Protein AF-B2ARY6-F1 (afdb_monomer_lite)

InterPro domains:
  IPR024079 Metallopeptidase, catalytic domain superfamily [G3DSA:3.40.390.10] (2-147)

Organism: Podospora anserina (strain S / ATCC MYA-4624 / DSM 980 / FGSC 10383) (NCBI:txid515849)

Structure (mmCIF, N/CA/C/O backbone):
data_AF-B2ARY6-F1
#
_entry.id   AF-B2ARY6-F1
#
loop_
_atom_site.group_PDB
_atom_site.id
_atom_site.type_symbol
_atom_site.label_atom_id
_atom_site.label_alt_id
_atom_site.label_comp_id
_atom_site.label_asym_id
_atom_site.label_entity_id
_atom_site.label_seq_id
_atom_site.pdbx_PDB_ins_code
_atom_site.Cartn_x
_atom_site.Cartn_y
_atom_site.Cartn_z
_atom_site.occupancy
_atom_site.B_iso_or_equiv
_atom_site.auth_seq_id
_atom_site.auth_comp_id
_atom_site.auth_asym_id
_atom_site.auth_atom_id
_atom_site.pdbx_PDB_model_num
ATOM 1 N N . MET A 1 1 ? 10.980 -18.580 5.865 1.00 45.50 1 MET A N 1
ATOM 2 C CA . MET A 1 1 ? 11.378 -17.883 4.627 1.00 45.50 1 MET A CA 1
ATOM 3 C C . MET A 1 1 ? 10.388 -18.307 3.552 1.00 45.50 1 MET A C 1
ATOM 5 O O . MET A 1 1 ? 10.313 -19.500 3.269 1.00 45.50 1 MET A O 1
ATOM 9 N N . LEU A 1 2 ? 9.539 -17.393 3.073 1.00 50.88 2 LEU A N 1
ATOM 10 C CA . LEU A 1 2 ? 8.645 -17.651 1.938 1.00 50.88 2 LEU A CA 1
ATOM 11 C C . LEU A 1 2 ? 9.505 -17.675 0.664 1.00 50.88 2 LEU A C 1
ATOM 13 O O . LEU A 1 2 ? 9.745 -16.639 0.062 1.00 50.88 2 LEU A O 1
ATOM 17 N N . GLY A 1 3 ? 10.030 -18.848 0.298 1.00 61.38 3 GLY A N 1
ATOM 18 C CA . GLY A 1 3 ? 10.836 -19.018 -0.918 1.00 61.38 3 GLY A CA 1
ATOM 19 C C . GLY A 1 3 ? 12.119 -18.174 -0.960 1.00 61.38 3 GLY A C 1
ATOM 20 O O . GLY A 1 3 ? 12.593 -17.690 0.065 1.00 61.38 3 GLY A O 1
ATOM 21 N N . ASN A 1 4 ? 12.686 -18.029 -2.160 1.00 74.25 4 ASN A N 1
ATOM 22 C CA . ASN A 1 4 ? 13.962 -17.356 -2.441 1.00 74.25 4 ASN A CA 1
ATOM 23 C C . ASN A 1 4 ? 13.920 -15.812 -2.315 1.00 74.25 4 ASN A C 1
ATOM 25 O O . ASN A 1 4 ? 14.737 -15.134 -2.931 1.00 74.25 4 ASN A O 1
ATOM 29 N N . TYR A 1 5 ? 12.978 -15.254 -1.550 1.00 80.75 5 TYR A N 1
ATOM 30 C CA . TYR A 1 5 ? 12.859 -13.811 -1.338 1.00 80.75 5 TYR A CA 1
ATOM 31 C C . TYR A 1 5 ? 13.746 -13.335 -0.198 1.00 80.75 5 TYR A C 1
ATOM 33 O O . TYR A 1 5 ? 13.603 -13.792 0.942 1.00 80.75 5 TYR A O 1
ATOM 41 N N . LEU A 1 6 ? 14.614 -12.369 -0.487 1.00 87.44 6 LEU A N 1
ATOM 42 C CA . LEU A 1 6 ? 15.386 -11.676 0.534 1.00 87.44 6 LEU A CA 1
ATOM 43 C C . LEU A 1 6 ? 14.665 -10.390 0.951 1.00 87.44 6 LEU A C 1
ATOM 45 O O . LEU A 1 6 ? 14.626 -9.432 0.192 1.00 87.44 6 LEU A O 1
ATOM 49 N N . VAL A 1 7 ? 14.131 -10.352 2.172 1.00 88.31 7 VAL A N 1
ATOM 50 C CA . VAL A 1 7 ? 13.584 -9.119 2.763 1.00 88.31 7 VAL A CA 1
ATOM 51 C C . VAL A 1 7 ? 14.646 -8.486 3.655 1.00 88.31 7 VAL A C 1
ATOM 53 O O . VAL A 1 7 ? 15.193 -9.147 4.540 1.00 88.31 7 VAL A O 1
ATOM 56 N N . GLN A 1 8 ? 14.938 -7.214 3.413 1.00 91.12 8 GLN A N 1
ATOM 57 C CA . GLN A 1 8 ? 15.927 -6.419 4.130 1.00 91.12 8 GLN A CA 1
ATOM 58 C C . GLN A 1 8 ? 15.255 -5.189 4.742 1.00 91.12 8 GLN A C 1
ATOM 60 O O . GLN A 1 8 ? 14.246 -4.706 4.243 1.00 91.12 8 GLN A O 1
ATOM 65 N N . THR A 1 9 ? 15.829 -4.658 5.816 1.00 88.94 9 THR A N 1
ATOM 66 C CA . THR A 1 9 ? 15.347 -3.435 6.488 1.00 88.94 9 THR A CA 1
ATOM 67 C C . THR A 1 9 ? 16.409 -2.337 6.488 1.00 88.94 9 THR A C 1
ATOM 69 O O . THR A 1 9 ? 16.379 -1.424 7.309 1.00 88.94 9 THR A O 1
ATOM 72 N N . THR A 1 10 ? 17.436 -2.477 5.649 1.00 87.44 10 THR A N 1
ATOM 73 C CA . THR A 1 10 ? 18.542 -1.526 5.530 1.00 87.44 10 THR A CA 1
ATOM 74 C C . THR A 1 10 ? 18.636 -1.081 4.084 1.00 87.44 10 THR A C 1
ATOM 76 O O . THR A 1 10 ? 18.904 -1.898 3.209 1.00 87.44 10 THR A O 1
ATOM 79 N N . ASP A 1 11 ? 18.430 0.213 3.856 1.00 87.19 11 ASP A N 1
ATOM 80 C CA . ASP A 1 11 ? 18.532 0.836 2.539 1.00 87.19 11 ASP A CA 1
ATOM 81 C C . ASP A 1 11 ? 19.995 1.148 2.207 1.00 87.19 11 ASP A C 1
ATOM 83 O O . ASP A 1 11 ? 20.514 2.218 2.527 1.00 87.19 11 ASP A O 1
ATOM 87 N N . LEU A 1 12 ? 20.690 0.168 1.629 1.00 85.25 12 LEU A N 1
ATOM 88 C CA . LEU A 1 12 ? 22.102 0.307 1.257 1.00 85.25 12 LEU A CA 1
ATOM 89 C C . LEU A 1 12 ? 22.300 1.178 0.010 1.00 85.25 12 LEU A C 1
ATOM 91 O O . LEU A 1 12 ? 23.356 1.798 -0.125 1.00 85.25 12 LEU A O 1
ATOM 95 N N . ASP A 1 13 ? 21.288 1.246 -0.855 1.00 86.56 13 ASP A N 1
ATOM 96 C CA . ASP A 1 13 ? 21.340 1.961 -2.132 1.00 86.56 13 ASP A CA 1
ATOM 97 C C . ASP A 1 13 ? 20.767 3.386 -2.045 1.00 86.56 13 ASP A C 1
ATOM 99 O O . ASP A 1 13 ? 20.836 4.145 -3.013 1.00 86.56 13 ASP A O 1
ATOM 103 N N . ASN A 1 14 ? 20.255 3.777 -0.870 1.00 87.62 14 ASN A N 1
ATOM 104 C CA . ASN A 1 14 ? 19.604 5.064 -0.622 1.00 87.62 14 ASN A CA 1
ATOM 105 C C . ASN A 1 14 ? 18.453 5.327 -1.619 1.00 87.62 14 ASN A C 1
ATOM 107 O O . ASN A 1 14 ? 18.284 6.450 -2.107 1.00 87.62 14 ASN A O 1
ATOM 111 N N . ALA A 1 15 ? 17.703 4.271 -1.957 1.00 90.94 15 ALA A N 1
ATOM 112 C CA . ALA A 1 15 ? 16.640 4.291 -2.960 1.00 90.94 15 ALA A CA 1
ATOM 113 C C . ALA A 1 15 ? 15.251 4.567 -2.362 1.00 90.94 15 ALA A C 1
ATOM 115 O O . ALA A 1 15 ? 14.316 4.838 -3.105 1.00 90.94 15 ALA A O 1
ATOM 116 N N . CYS A 1 16 ? 15.117 4.589 -1.031 1.00 91.69 16 CYS A N 1
ATOM 117 C CA . CYS A 1 16 ? 13.846 4.873 -0.358 1.00 91.69 16 CYS A CA 1
ATOM 118 C C . CYS A 1 16 ? 13.299 6.287 -0.600 1.00 91.69 16 CYS A C 1
ATOM 120 O O . CYS A 1 16 ? 12.115 6.539 -0.376 1.00 91.69 16 CYS A O 1
ATOM 122 N N . GLY A 1 17 ? 14.160 7.231 -0.991 1.00 88.94 17 GLY A N 1
ATOM 123 C CA . GLY A 1 17 ? 13.771 8.613 -1.259 1.00 88.94 17 GLY A CA 1
ATOM 124 C C . GLY A 1 17 ? 12.960 9.281 -0.135 1.00 88.94 17 GLY A C 1
ATOM 125 O O . GLY A 1 17 ? 12.988 8.898 1.042 1.00 88.94 17 GLY A O 1
ATOM 126 N N . ASP A 1 18 ? 12.200 10.306 -0.520 1.00 87.94 18 ASP A N 1
ATOM 127 C CA . ASP A 1 18 ? 11.445 11.140 0.420 1.00 87.94 18 ASP A CA 1
ATOM 128 C C . ASP A 1 18 ? 10.035 10.608 0.719 1.00 87.94 18 ASP A C 1
ATOM 130 O O . ASP A 1 18 ? 9.411 11.070 1.674 1.00 87.94 18 ASP A O 1
ATOM 134 N N . ARG A 1 19 ? 9.532 9.633 -0.052 1.00 90.69 19 ARG A N 1
ATOM 135 C CA . ARG A 1 19 ? 8.168 9.087 0.102 1.00 90.69 19 ARG A CA 1
ATOM 136 C C . ARG A 1 19 ? 8.072 7.560 0.038 1.00 90.69 19 ARG A C 1
ATOM 138 O O . ARG A 1 19 ? 6.988 7.037 0.277 1.00 90.69 19 ARG A O 1
ATOM 145 N N . GLY A 1 20 ? 9.177 6.853 -0.198 1.00 92.44 20 GLY A N 1
ATOM 146 C CA . GLY A 1 20 ? 9.198 5.394 -0.284 1.00 92.44 20 GLY A CA 1
ATOM 147 C C . GLY A 1 20 ? 8.908 4.699 1.048 1.00 92.44 20 GLY A C 1
ATOM 148 O O . GLY A 1 20 ? 9.422 5.091 2.107 1.00 92.44 20 GLY A O 1
ATOM 149 N N . LEU A 1 21 ? 8.079 3.661 0.988 1.00 94.31 21 LEU A N 1
ATOM 150 C CA . LEU A 1 21 ? 7.817 2.691 2.053 1.00 94.31 21 LEU A CA 1
ATOM 151 C C . LEU A 1 21 ? 8.602 1.400 1.814 1.00 94.31 21 LEU A C 1
ATOM 153 O O . LEU A 1 21 ? 9.053 0.767 2.770 1.00 94.31 21 LEU A O 1
ATOM 157 N N . ALA A 1 22 ? 8.828 1.036 0.562 1.00 94.88 22 ALA A N 1
ATOM 158 C CA . ALA A 1 22 ? 9.717 -0.042 0.189 1.00 94.88 22 ALA A CA 1
ATOM 159 C C . ALA A 1 22 ? 10.345 0.257 -1.176 1.00 94.88 22 ALA A C 1
ATOM 161 O O . ALA A 1 22 ? 10.234 1.371 -1.683 1.00 94.88 22 ALA A O 1
ATOM 162 N N . TYR A 1 23 ? 11.137 -0.694 -1.650 1.00 93.25 23 TYR A N 1
ATOM 163 C CA . TYR A 1 23 ? 11.410 -0.914 -3.060 1.00 93.25 23 TYR A CA 1
ATOM 164 C C . TYR A 1 23 ? 11.855 -2.364 -3.234 1.00 93.25 23 TYR A C 1
ATOM 166 O O . TYR A 1 23 ? 12.367 -3.004 -2.301 1.00 93.25 23 TYR A O 1
ATOM 174 N N . SER A 1 24 ? 11.730 -2.880 -4.448 1.00 91.19 24 SER A N 1
ATOM 175 C CA . SER A 1 24 ? 12.175 -4.223 -4.799 1.00 91.19 24 SER A CA 1
ATOM 176 C C . SER A 1 24 ? 13.068 -4.233 -6.035 1.00 91.19 24 SER A C 1
ATOM 178 O O . SER A 1 24 ? 13.140 -3.286 -6.818 1.00 91.19 24 SER A O 1
ATOM 180 N N . GLY A 1 25 ? 13.823 -5.317 -6.182 1.00 88.81 25 GLY A N 1
ATOM 181 C CA . GLY A 1 25 ? 14.770 -5.485 -7.274 1.00 88.81 25 GLY A CA 1
ATOM 182 C C . GLY A 1 25 ? 15.003 -6.947 -7.612 1.00 88.81 25 GLY A C 1
ATOM 183 O O . GLY A 1 25 ? 14.577 -7.858 -6.896 1.00 88.81 25 GLY A O 1
ATOM 184 N N . ASP A 1 26 ? 15.668 -7.164 -8.748 1.00 87.06 26 ASP A N 1
ATOM 185 C CA . ASP A 1 26 ? 15.963 -8.494 -9.288 1.00 87.06 26 ASP A CA 1
ATOM 186 C C . ASP A 1 26 ? 14.711 -9.382 -9.447 1.00 87.06 26 ASP A C 1
ATOM 188 O O . ASP A 1 26 ? 14.778 -10.611 -9.350 1.00 87.06 26 ASP A O 1
ATOM 192 N N . TYR A 1 27 ? 13.561 -8.755 -9.720 1.00 83.94 27 TYR A N 1
ATOM 193 C CA . TYR A 1 27 ? 12.238 -9.384 -9.784 1.00 83.94 27 TYR A CA 1
ATOM 194 C C . TYR A 1 27 ? 12.100 -10.484 -10.847 1.00 83.94 27 TYR A C 1
ATOM 196 O O . TYR A 1 27 ? 11.230 -11.346 -10.749 1.00 83.94 27 TYR A O 1
ATOM 204 N N . ASN A 1 28 ? 12.976 -10.497 -11.848 1.00 83.81 28 ASN A N 1
ATOM 205 C CA . ASN A 1 28 ? 13.015 -11.503 -12.908 1.00 83.81 28 ASN A CA 1
ATOM 206 C C . ASN A 1 28 ? 14.067 -12.606 -12.668 1.00 83.81 28 ASN A C 1
ATOM 208 O O . ASN A 1 28 ? 14.332 -13.414 -13.563 1.00 83.81 28 ASN A O 1
ATOM 212 N N . THR A 1 29 ? 14.687 -12.641 -11.485 1.00 85.38 29 THR A N 1
ATOM 213 C CA . THR A 1 29 ? 15.728 -13.612 -11.116 1.00 85.38 29 THR A CA 1
ATOM 214 C C . THR A 1 29 ? 15.216 -14.659 -10.125 1.00 85.38 29 THR A C 1
ATOM 216 O O . THR A 1 29 ? 14.094 -14.590 -9.634 1.00 85.38 29 THR A O 1
ATOM 219 N N . ASP A 1 30 ? 16.052 -15.646 -9.797 1.00 84.38 30 ASP A N 1
ATOM 220 C CA . ASP A 1 30 ? 15.757 -16.634 -8.757 1.00 84.38 30 ASP A CA 1
ATOM 221 C C . ASP A 1 30 ? 16.011 -16.118 -7.332 1.00 84.38 30 ASP A C 1
ATOM 223 O O . ASP A 1 30 ? 15.780 -16.875 -6.385 1.00 84.38 30 ASP A O 1
ATOM 227 N N . ARG A 1 31 ? 16.505 -14.880 -7.176 1.00 85.94 31 ARG A N 1
ATOM 228 C CA . ARG A 1 31 ? 16.882 -14.249 -5.899 1.00 85.94 31 ARG A CA 1
ATOM 229 C C . ARG A 1 31 ? 16.428 -12.785 -5.820 1.00 85.94 31 ARG A C 1
ATOM 231 O O . ARG A 1 31 ? 17.259 -11.904 -5.599 1.00 85.94 31 ARG A O 1
ATOM 238 N N . PRO A 1 32 ? 15.130 -12.515 -5.987 1.00 89.94 32 PRO A N 1
ATOM 239 C CA . PRO A 1 32 ? 14.604 -11.170 -5.821 1.00 89.94 32 PRO A CA 1
ATOM 240 C C . PRO A 1 32 ? 14.768 -10.687 -4.377 1.00 89.94 32 PRO A C 1
ATOM 242 O O . PRO A 1 32 ? 14.816 -11.480 -3.422 1.00 89.94 32 PRO A O 1
ATOM 245 N N . PHE A 1 33 ? 14.804 -9.370 -4.213 1.00 91.06 33 PHE A N 1
ATOM 246 C CA . PHE A 1 33 ? 14.868 -8.748 -2.901 1.00 91.06 33 PHE A CA 1
ATOM 247 C C . PHE A 1 33 ? 13.816 -7.657 -2.731 1.00 91.06 33 PHE A C 1
ATOM 249 O O . PHE A 1 33 ? 13.338 -7.068 -3.696 1.00 91.06 33 PHE A O 1
ATOM 256 N N . ILE A 1 34 ? 13.491 -7.400 -1.469 1.00 92.94 34 ILE A N 1
ATOM 257 C CA . ILE A 1 34 ? 12.658 -6.295 -1.010 1.00 92.94 34 ILE A CA 1
ATOM 258 C C . ILE A 1 34 ? 13.451 -5.558 0.062 1.00 92.94 34 ILE A C 1
ATOM 260 O O . ILE A 1 34 ? 13.971 -6.190 0.988 1.00 92.94 34 ILE A O 1
ATOM 264 N N . VAL A 1 35 ? 13.517 -4.238 -0.032 1.00 94.75 35 VAL A N 1
ATOM 265 C CA . VAL A 1 35 ? 14.029 -3.373 1.026 1.00 94.75 35 VAL A CA 1
ATOM 266 C C . VAL A 1 35 ? 12.858 -2.610 1.625 1.00 94.75 35 VAL A C 1
ATOM 268 O O . VAL A 1 35 ? 12.174 -1.865 0.938 1.00 94.75 35 VAL A O 1
ATOM 271 N N . ILE A 1 36 ? 12.634 -2.788 2.924 1.00 93.94 36 ILE A N 1
ATOM 272 C CA . ILE A 1 36 ? 11.640 -2.031 3.683 1.00 93.94 36 ILE A CA 1
ATOM 273 C C . ILE A 1 36 ? 12.282 -0.737 4.167 1.00 93.94 36 ILE A C 1
ATOM 275 O O . ILE A 1 36 ? 13.246 -0.760 4.942 1.00 93.94 36 ILE A O 1
ATOM 279 N N . CYS A 1 37 ? 11.736 0.388 3.720 1.00 94.81 37 CYS A N 1
ATOM 280 C CA . CYS A 1 37 ? 12.224 1.708 4.076 1.00 94.81 37 CYS A CA 1
ATOM 281 C C . CYS A 1 37 ? 11.893 2.047 5.533 1.00 94.81 37 CYS A C 1
ATOM 283 O O . CYS A 1 37 ? 10.857 1.619 6.047 1.00 94.81 37 CYS A O 1
ATOM 285 N N . PRO A 1 38 ? 12.707 2.879 6.213 1.00 91.69 38 PRO A N 1
ATOM 286 C CA . PRO A 1 38 ? 12.445 3.275 7.598 1.00 91.69 38 PRO A CA 1
ATOM 287 C C . PRO A 1 38 ? 11.029 3.827 7.822 1.00 91.69 38 PRO A C 1
ATOM 289 O O . PRO A 1 38 ? 10.411 3.551 8.845 1.00 91.69 38 PRO A O 1
ATOM 292 N N . ARG A 1 39 ? 10.491 4.554 6.836 1.00 91.62 39 ARG A N 1
ATOM 293 C CA . ARG A 1 39 ? 9.149 5.146 6.877 1.00 91.62 39 ARG A CA 1
ATOM 294 C C . ARG A 1 39 ? 8.023 4.111 6.938 1.00 91.62 39 ARG A C 1
ATOM 296 O O . ARG A 1 39 ? 7.002 4.384 7.559 1.00 91.62 39 ARG A O 1
ATOM 303 N N . ALA A 1 40 ? 8.199 2.914 6.374 1.00 91.56 40 ALA A N 1
ATOM 304 C CA . ALA A 1 40 ? 7.192 1.857 6.483 1.00 91.56 40 ALA A CA 1
ATOM 305 C C . ALA A 1 40 ? 6.952 1.407 7.927 1.00 91.56 40 ALA A C 1
ATOM 307 O O . ALA A 1 40 ? 5.881 0.895 8.231 1.00 91.56 40 ALA A O 1
ATOM 308 N N . PHE A 1 41 ? 7.898 1.643 8.840 1.00 89.00 41 PHE A N 1
ATOM 309 C CA . PHE A 1 41 ? 7.714 1.335 10.259 1.00 89.00 41 PHE A CA 1
ATOM 310 C C . PHE A 1 41 ? 6.871 2.372 11.014 1.00 89.00 41 PHE A C 1
ATOM 312 O O . PHE A 1 41 ? 6.482 2.105 12.147 1.00 89.00 41 PHE A O 1
ATOM 319 N N . ASN A 1 42 ? 6.532 3.510 10.395 1.00 90.12 42 ASN A N 1
ATOM 320 C CA . ASN A 1 42 ? 5.496 4.408 10.916 1.00 90.12 42 ASN A CA 1
ATOM 321 C C . ASN A 1 42 ? 4.086 3.865 10.635 1.00 90.12 42 ASN A C 1
ATOM 323 O O . ASN A 1 42 ? 3.109 4.306 11.240 1.00 90.12 42 ASN A O 1
ATOM 327 N N . LYS A 1 43 ? 3.968 2.899 9.714 1.00 91.25 43 LYS A N 1
ATOM 328 C CA . LYS A 1 43 ? 2.697 2.278 9.362 1.00 91.25 43 LYS A CA 1
ATOM 329 C C . LYS A 1 43 ? 2.300 1.235 10.392 1.00 91.25 43 LYS A C 1
ATOM 331 O O . LYS A 1 43 ? 3.117 0.446 10.865 1.00 91.25 43 LYS A O 1
ATOM 336 N N . LYS A 1 44 ? 1.006 1.202 10.705 1.00 89.56 44 LYS A N 1
ATOM 337 C CA . LYS A 1 44 ? 0.464 0.286 11.708 1.00 89.56 44 LYS A CA 1
ATOM 338 C C . LYS A 1 44 ? 0.448 -1.154 11.193 1.00 89.56 44 LYS A C 1
ATOM 340 O O . LYS A 1 44 ? 0.295 -1.417 9.997 1.00 89.56 44 LYS A O 1
ATOM 345 N N . ALA A 1 45 ? 0.593 -2.100 12.111 1.00 84.38 45 ALA A N 1
ATOM 346 C CA . ALA A 1 45 ? 0.469 -3.520 11.837 1.00 84.38 45 ALA A CA 1
ATOM 347 C C . ALA A 1 45 ? -1.005 -3.945 11.766 1.00 84.38 45 ALA A C 1
ATOM 349 O O . ALA A 1 45 ? -1.892 -3.322 12.350 1.00 84.38 45 ALA A O 1
ATOM 350 N N . ILE A 1 46 ? -1.258 -5.057 11.075 1.00 77.19 46 ILE A N 1
ATOM 351 C CA . ILE A 1 46 ? -2.580 -5.694 11.020 1.00 77.19 46 ILE A CA 1
ATOM 352 C C . ILE A 1 46 ? -2.709 -6.872 11.984 1.00 77.19 46 ILE A C 1
ATOM 354 O O . ILE A 1 46 ? -3.730 -7.539 11.946 1.00 77.19 46 ILE A O 1
ATOM 358 N N . ASN A 1 47 ? -1.707 -7.211 12.804 1.00 68.69 47 ASN A N 1
ATOM 359 C CA . ASN A 1 47 ? -1.800 -8.288 13.800 1.00 68.69 47 ASN A CA 1
ATOM 360 C C . ASN A 1 47 ? -0.718 -8.181 14.881 1.00 68.69 47 ASN A C 1
ATOM 362 O O . ASN A 1 47 ? 0.235 -7.438 14.676 1.00 68.69 47 ASN A O 1
ATOM 366 N N . ASP A 1 48 ? -0.868 -8.961 15.958 1.00 64.38 48 ASP A N 1
ATOM 367 C CA . ASP A 1 48 ? -0.005 -9.001 17.143 1.00 64.38 48 ASP A CA 1
ATOM 368 C C . ASP A 1 48 ? 1.497 -8.959 16.806 1.00 64.38 48 ASP A C 1
ATOM 370 O O . ASP A 1 48 ? 2.040 -9.819 16.106 1.00 64.38 48 ASP A O 1
ATOM 374 N N . LEU A 1 49 ? 2.165 -7.940 17.335 1.00 66.94 49 LEU A N 1
ATOM 375 C CA . LEU A 1 49 ? 3.609 -7.793 17.405 1.00 66.94 49 LEU A CA 1
ATOM 376 C C . LEU A 1 49 ? 4.111 -8.515 18.660 1.00 66.94 49 LEU A C 1
ATOM 378 O O . LEU A 1 49 ? 3.437 -8.573 19.689 1.00 66.94 49 LEU A O 1
ATOM 382 N N . GLU A 1 50 ? 5.323 -9.060 18.601 1.00 71.19 50 GLU A N 1
ATOM 383 C CA . GLU A 1 50 ? 5.926 -9.722 19.757 1.00 71.19 50 GLU A CA 1
ATOM 384 C C . GLU A 1 50 ? 6.016 -8.754 20.952 1.00 71.19 50 GLU A C 1
ATOM 386 O O . GLU A 1 50 ? 6.655 -7.707 20.875 1.00 71.19 50 GLU A O 1
ATOM 391 N N . GLY A 1 51 ? 5.356 -9.104 22.062 1.00 74.31 51 GLY A N 1
ATOM 392 C CA . GLY A 1 51 ? 5.312 -8.280 23.275 1.00 74.31 51 GLY A CA 1
ATOM 393 C C . GLY A 1 51 ? 4.244 -7.180 23.290 1.00 74.31 51 GLY A C 1
ATOM 394 O O . GLY A 1 51 ? 4.250 -6.377 24.222 1.00 74.31 51 GLY A O 1
ATOM 395 N N . LYS A 1 52 ? 3.337 -7.146 22.304 1.00 77.06 52 LYS A N 1
ATOM 396 C CA . LYS A 1 52 ? 2.248 -6.169 22.201 1.00 77.06 52 LYS A CA 1
ATOM 397 C C . LYS A 1 52 ? 0.931 -6.863 21.849 1.00 77.06 52 LYS A C 1
ATOM 399 O O . LYS A 1 52 ? 0.838 -7.490 20.799 1.00 77.06 52 LYS A O 1
ATOM 404 N N . ASP A 1 53 ? -0.104 -6.711 22.664 1.00 78.00 53 ASP A N 1
ATOM 405 C CA . ASP A 1 53 ? -1.430 -7.285 22.385 1.00 78.00 53 ASP A CA 1
ATOM 406 C C . ASP A 1 53 ? -2.375 -6.209 21.825 1.00 78.00 53 ASP A C 1
ATOM 408 O O . ASP A 1 53 ? -2.280 -5.030 22.178 1.00 78.00 53 ASP A O 1
ATOM 412 N N . ARG A 1 54 ? -3.312 -6.596 20.954 1.00 74.62 54 ARG A N 1
ATOM 413 C CA . ARG A 1 54 ? -4.396 -5.712 20.488 1.00 74.62 54 ARG A CA 1
ATOM 414 C C . ARG A 1 54 ? -5.301 -5.203 21.618 1.00 74.62 54 ARG A C 1
ATOM 416 O O . ARG A 1 54 ? -5.998 -4.212 21.427 1.00 74.62 54 ARG A O 1
ATOM 423 N N . GLY A 1 55 ? -5.327 -5.884 22.759 1.00 76.75 55 GLY A N 1
ATOM 424 C CA . GLY A 1 55 ? -6.058 -5.498 23.964 1.00 76.75 55 GLY A CA 1
ATOM 425 C C . GLY A 1 55 ? -5.317 -4.527 24.889 1.00 76.75 55 GLY A C 1
ATOM 426 O O . GLY A 1 55 ? -5.902 -4.110 25.889 1.00 76.75 55 GLY A O 1
ATOM 427 N N . ASP A 1 56 ? -4.062 -4.173 24.594 1.00 84.81 56 ASP A N 1
ATOM 428 C CA . ASP A 1 56 ? -3.299 -3.206 25.390 1.00 84.81 56 ASP A CA 1
ATOM 429 C C . ASP A 1 56 ? -3.894 -1.785 25.294 1.00 84.81 56 ASP A C 1
ATOM 431 O O . ASP A 1 56 ? -4.504 -1.412 24.292 1.00 84.81 56 ASP A O 1
ATOM 435 N N . GLU A 1 57 ? -3.676 -0.951 26.317 1.00 84.75 57 GLU A N 1
ATOM 436 C CA . GLU A 1 57 ? -4.215 0.425 26.383 1.00 84.75 57 GLU A CA 1
ATOM 437 C C . GLU A 1 57 ? -3.755 1.308 25.204 1.00 84.75 57 GLU A C 1
ATOM 439 O O . GLU A 1 57 ? -4.516 2.120 24.682 1.00 84.75 57 GLU A O 1
ATOM 444 N N . ASP A 1 58 ? -2.524 1.098 24.751 1.00 85.56 58 ASP A N 1
ATOM 445 C CA . ASP A 1 58 ? -1.834 1.771 23.647 1.00 85.56 58 ASP A CA 1
ATOM 446 C C . ASP A 1 58 ? -1.827 0.935 22.353 1.00 85.56 58 ASP A C 1
ATOM 448 O O . ASP A 1 58 ? -1.108 1.253 21.410 1.00 85.56 58 ASP A O 1
ATOM 452 N N . ALA A 1 59 ? -2.632 -0.131 22.252 1.00 82.56 59 ALA A N 1
ATOM 453 C CA . ALA A 1 59 ? -2.719 -0.973 21.051 1.00 82.56 59 ALA A CA 1
ATOM 454 C C . ALA A 1 59 ? -2.959 -0.168 19.760 1.00 82.56 59 ALA A C 1
ATOM 456 O O . ALA A 1 59 ? -2.445 -0.512 18.695 1.00 82.56 59 ALA A O 1
ATOM 457 N N . ARG A 1 60 ? -3.697 0.941 19.857 1.00 81.81 60 ARG A N 1
ATOM 458 C CA . ARG A 1 60 ? -4.014 1.823 18.728 1.00 81.81 60 ARG A CA 1
ATOM 459 C C . ARG A 1 60 ? -2.802 2.550 18.160 1.00 81.81 60 ARG A C 1
ATOM 461 O O . ARG A 1 60 ? -2.868 2.961 17.007 1.00 81.81 60 ARG A O 1
ATOM 468 N N . ASP A 1 61 ? -1.705 2.669 18.898 1.00 84.75 61 ASP A N 1
ATOM 469 C CA . ASP A 1 61 ? -0.466 3.261 18.382 1.00 84.75 61 ASP A CA 1
ATOM 470 C C . ASP A 1 61 ? 0.263 2.299 17.432 1.00 84.75 61 ASP A C 1
ATOM 472 O O . ASP A 1 61 ? 1.022 2.728 16.568 1.00 84.75 61 ASP A O 1
ATOM 476 N N . PHE A 1 62 ? -0.018 0.998 17.546 1.00 83.88 62 PHE A N 1
ATOM 477 C CA . PHE A 1 62 ? 0.681 -0.060 16.817 1.00 83.88 62 PHE A CA 1
ATOM 478 C C . PHE A 1 62 ? -0.192 -0.757 15.777 1.00 83.88 62 PHE A C 1
ATOM 480 O O . PHE A 1 62 ? 0.332 -1.232 14.769 1.00 83.88 62 PHE A O 1
ATOM 487 N N . TYR A 1 63 ? -1.507 -0.824 15.998 1.00 87.88 63 TYR A N 1
ATOM 488 C CA . TYR A 1 63 ? -2.427 -1.594 15.165 1.00 87.88 63 TYR A CA 1
ATOM 489 C C . TYR A 1 63 ? -3.434 -0.721 14.434 1.00 87.88 63 TYR A C 1
ATOM 491 O O . TYR A 1 63 ? -4.068 0.163 15.012 1.00 87.88 63 TYR A O 1
ATOM 499 N N . ALA A 1 64 ? -3.612 -1.015 13.148 1.00 90.88 64 ALA A N 1
ATOM 500 C CA . ALA A 1 64 ? -4.724 -0.484 12.383 1.00 90.88 64 ALA A CA 1
ATOM 501 C C . ALA A 1 64 ? -6.033 -1.095 12.907 1.00 90.88 64 ALA A C 1
ATOM 503 O O . ALA A 1 64 ? -6.076 -2.263 13.302 1.00 90.88 64 ALA A O 1
ATOM 504 N N . GLY A 1 65 ? -7.107 -0.310 12.909 1.00 90.44 65 GLY A N 1
ATOM 505 C CA . GLY A 1 65 ? -8.400 -0.742 13.427 1.00 90.44 65 GLY A CA 1
ATOM 506 C C . GLY A 1 65 ? -9.539 0.146 12.950 1.00 90.44 65 GLY A C 1
ATOM 507 O O . GLY A 1 65 ? -9.321 1.294 12.557 1.00 90.44 65 GLY A O 1
ATOM 508 N N . CYS A 1 66 ? -10.752 -0.400 12.992 1.00 92.44 66 CYS A N 1
ATOM 509 C CA . CYS A 1 66 ? -11.980 0.276 12.590 1.00 92.44 66 CYS A CA 1
ATOM 510 C C . CYS A 1 66 ? -12.272 1.475 13.503 1.00 92.44 66 CYS A C 1
ATOM 512 O O . CYS A 1 66 ? -12.062 1.405 14.715 1.00 92.44 66 CYS A O 1
ATOM 514 N N . ALA A 1 67 ? -12.802 2.563 12.942 1.00 93.69 67 ALA A N 1
ATOM 515 C CA . ALA A 1 67 ? -13.133 3.767 13.708 1.00 93.69 67 ALA A CA 1
ATOM 516 C C . ALA A 1 67 ? -14.163 3.520 14.827 1.00 93.69 67 ALA A C 1
ATOM 518 O O . ALA A 1 67 ? -14.098 4.157 15.876 1.00 93.69 67 ALA A O 1
ATOM 519 N N . GLU A 1 68 ? -15.079 2.565 14.647 1.00 89.62 68 GLU A N 1
ATOM 520 C CA . GLU A 1 68 ? -16.066 2.174 15.668 1.00 89.62 68 GLU A CA 1
ATOM 521 C C . GLU A 1 68 ? -15.415 1.524 16.900 1.00 89.62 68 GLU A C 1
ATOM 523 O O . GLU A 1 68 ? -15.872 1.728 18.024 1.00 89.62 68 GLU A O 1
ATOM 528 N N . ASP A 1 69 ? -14.282 0.847 16.698 1.00 86.94 69 ASP A N 1
ATOM 529 C CA . ASP A 1 69 ? -13.428 0.297 17.755 1.00 86.94 69 ASP A CA 1
ATOM 530 C C . ASP A 1 69 ? -12.369 1.315 18.225 1.00 86.94 69 ASP A C 1
ATOM 532 O O . ASP A 1 69 ? -11.466 0.998 19.007 1.00 86.94 69 ASP A O 1
ATOM 536 N N . GLY A 1 70 ? -12.491 2.561 17.751 1.00 86.25 70 GLY A N 1
ATOM 537 C CA . GLY A 1 70 ? -11.647 3.719 18.026 1.00 86.25 70 GLY A CA 1
ATOM 538 C C . GLY A 1 70 ? -10.263 3.697 17.378 1.00 86.25 70 GLY A C 1
ATOM 539 O O . GLY A 1 70 ? -9.369 4.372 17.884 1.00 86.25 70 GLY A O 1
ATOM 540 N N . GLY A 1 71 ? -10.082 2.928 16.301 1.00 90.19 71 GLY A N 1
ATOM 541 C CA . GLY A 1 71 ? -8.955 3.094 15.381 1.00 90.19 71 GLY A CA 1
ATOM 542 C C . GLY A 1 71 ? -9.191 4.219 14.363 1.00 90.19 71 GLY A C 1
ATOM 543 O O . GLY A 1 71 ? -10.074 5.056 14.543 1.00 90.19 71 GLY A O 1
ATOM 544 N N . ASP A 1 72 ? -8.421 4.218 13.273 1.00 92.12 72 ASP A N 1
ATOM 545 C CA . ASP A 1 72 ? -8.419 5.308 12.280 1.00 92.12 72 ASP A CA 1
ATOM 546 C C . ASP A 1 72 ? -9.075 4.933 10.940 1.00 92.12 72 ASP A C 1
ATOM 548 O O . ASP A 1 72 ? -9.178 5.752 10.026 1.00 92.12 72 ASP A O 1
ATOM 552 N N . ILE A 1 73 ? -9.544 3.692 10.794 1.00 94.38 73 ILE A N 1
ATOM 553 C CA . ILE A 1 73 ? -10.185 3.234 9.559 1.00 94.38 73 ILE A CA 1
ATOM 554 C C . ILE A 1 73 ? -11.638 3.717 9.527 1.00 94.38 73 ILE A C 1
ATOM 556 O O . ILE A 1 73 ? -12.542 3.112 10.114 1.00 94.38 73 ILE A O 1
ATOM 560 N N . GLY A 1 74 ? -11.823 4.859 8.859 1.00 95.00 74 GLY A N 1
ATOM 561 C CA . GLY A 1 74 ? -13.099 5.544 8.645 1.00 95.00 74 GLY A CA 1
ATOM 562 C C . GLY A 1 74 ? -13.983 4.875 7.591 1.00 95.00 74 GLY A C 1
ATOM 563 O O . GLY A 1 74 ? -14.000 3.657 7.474 1.00 95.00 74 GLY A O 1
ATOM 564 N N . ASP A 1 75 ? -14.768 5.658 6.850 1.00 96.56 75 ASP A N 1
ATOM 565 C CA . ASP A 1 75 ? -15.769 5.138 5.893 1.00 96.56 75 ASP A CA 1
ATOM 566 C C . ASP A 1 75 ? -15.289 5.079 4.440 1.00 96.56 75 ASP A C 1
ATOM 568 O O . ASP A 1 75 ? -15.994 4.560 3.580 1.00 96.56 75 ASP A O 1
ATOM 572 N N . HIS A 1 76 ? -14.118 5.641 4.157 1.00 96.38 76 HIS A N 1
ATOM 573 C CA . HIS A 1 76 ? -13.526 5.692 2.824 1.00 96.38 76 HIS A CA 1
ATOM 574 C C . HIS A 1 76 ? -12.251 4.855 2.817 1.00 96.38 76 HIS A C 1
ATOM 576 O O . HIS A 1 76 ? -11.587 4.727 3.850 1.00 96.38 76 HIS A O 1
ATOM 582 N N . VAL A 1 77 ? -11.898 4.307 1.658 1.00 95.19 77 VAL A N 1
ATOM 583 C CA . VAL A 1 77 ? -10.535 3.811 1.440 1.00 95.19 77 VAL A CA 1
ATOM 584 C C . VAL A 1 77 ? -9.580 4.992 1.597 1.00 95.19 77 VAL A C 1
ATOM 586 O O . VAL A 1 77 ? -9.815 6.049 1.020 1.00 95.19 77 VAL A O 1
ATOM 589 N N . SER A 1 78 ? -8.540 4.846 2.417 1.00 95.06 78 SER A N 1
ATOM 590 C CA . SER A 1 78 ? -7.640 5.951 2.767 1.00 95.06 78 SER A CA 1
ATOM 591 C C . SER A 1 78 ? -6.233 5.471 3.098 1.00 95.06 78 SER A C 1
ATOM 593 O O . SER A 1 78 ? -5.980 4.269 3.193 1.00 95.06 78 SER A O 1
ATOM 595 N N . PHE A 1 79 ? -5.309 6.409 3.307 1.00 93.56 79 PHE A N 1
ATOM 596 C CA . PHE A 1 79 ? -3.916 6.127 3.643 1.00 93.56 79 PHE A CA 1
ATOM 597 C C . PHE A 1 79 ? -3.764 5.294 4.927 1.00 93.56 79 PHE A C 1
ATOM 599 O O . PHE A 1 79 ? -2.748 4.632 5.112 1.00 93.56 79 PHE A O 1
ATOM 606 N N . HIS A 1 80 ? -4.787 5.231 5.790 1.00 93.75 80 HIS A N 1
ATOM 607 C CA . HIS A 1 80 ? -4.809 4.322 6.941 1.00 93.75 80 HIS A CA 1
ATOM 608 C C . HIS A 1 80 ? -4.809 2.832 6.548 1.00 93.75 80 HIS A C 1
ATOM 610 O O . HIS A 1 80 ? -4.576 1.974 7.399 1.00 93.75 80 HIS A O 1
ATOM 616 N N . PHE A 1 81 ? -5.040 2.509 5.270 1.00 93.94 81 PHE A N 1
ATOM 617 C CA . PHE A 1 81 ? -4.926 1.154 4.731 1.00 93.94 81 PHE A CA 1
ATOM 618 C C . PHE A 1 81 ? -3.470 0.769 4.441 1.00 93.94 81 PHE A C 1
ATOM 620 O O . PHE A 1 81 ? -3.174 -0.430 4.402 1.00 93.94 81 PHE A O 1
ATOM 627 N N . ASN A 1 82 ? -2.568 1.753 4.303 1.00 92.50 82 ASN A N 1
ATOM 628 C CA . ASN A 1 82 ? -1.132 1.549 4.106 1.00 92.50 82 ASN A CA 1
ATOM 629 C C . ASN A 1 82 ? -0.523 0.962 5.374 1.00 92.50 82 ASN A C 1
ATOM 631 O O . ASN A 1 82 ? 0.008 1.668 6.224 1.00 92.50 82 ASN A O 1
ATOM 635 N N . THR A 1 83 ? -0.634 -0.349 5.517 1.00 92.31 83 THR A N 1
ATOM 636 C CA . THR A 1 83 ? -0.036 -1.124 6.602 1.00 92.31 83 THR A CA 1
ATOM 637 C C . THR A 1 83 ? 1.237 -1.789 6.105 1.00 92.31 83 THR A C 1
ATOM 639 O O . THR A 1 83 ? 1.372 -2.054 4.911 1.00 92.31 83 THR A O 1
ATOM 642 N N . LEU A 1 84 ? 2.149 -2.156 7.010 1.00 89.44 84 LEU A N 1
ATOM 643 C CA . LEU A 1 84 ? 3.370 -2.875 6.618 1.00 89.44 84 LEU A CA 1
ATOM 644 C C . LEU A 1 84 ? 3.062 -4.167 5.833 1.00 89.44 84 LEU A C 1
ATOM 646 O O . LEU A 1 84 ? 3.786 -4.535 4.911 1.00 89.44 84 LEU A O 1
ATOM 650 N N . GLY A 1 85 ? 1.963 -4.847 6.177 1.00 88.81 85 GLY A N 1
ATOM 651 C CA . GLY A 1 85 ? 1.502 -6.029 5.449 1.00 88.81 85 GLY A CA 1
ATOM 652 C C . GLY A 1 85 ? 1.039 -5.716 4.024 1.00 88.81 85 GLY A C 1
ATOM 653 O O . GLY A 1 85 ? 1.322 -6.494 3.116 1.00 88.81 85 GLY A O 1
ATOM 654 N N . MET A 1 86 ? 0.372 -4.576 3.819 1.00 92.31 86 MET A N 1
ATOM 655 C CA . MET A 1 86 ? -0.017 -4.106 2.489 1.00 92.31 86 MET A CA 1
ATOM 656 C C . MET A 1 86 ? 1.212 -3.727 1.654 1.00 92.31 86 MET A C 1
ATOM 658 O O . MET A 1 86 ? 1.307 -4.170 0.514 1.00 92.31 86 MET A O 1
ATOM 662 N N . THR A 1 87 ? 2.170 -2.991 2.227 1.00 92.81 87 THR A N 1
ATOM 663 C CA . THR A 1 87 ? 3.443 -2.667 1.562 1.00 92.81 87 THR A CA 1
ATOM 664 C C . THR A 1 87 ? 4.158 -3.937 1.107 1.00 92.81 87 THR A C 1
ATOM 666 O O . THR A 1 87 ? 4.524 -4.063 -0.049 1.00 92.81 87 THR A O 1
ATOM 669 N N . LEU A 1 88 ? 4.277 -4.947 1.973 1.00 91.12 88 LEU A N 1
ATOM 670 C CA . LEU A 1 88 ? 4.882 -6.222 1.578 1.00 91.12 88 LEU A CA 1
ATOM 671 C C . LEU A 1 88 ? 4.116 -6.922 0.449 1.00 91.12 88 LEU A C 1
ATOM 673 O O . LEU A 1 88 ? 4.735 -7.520 -0.426 1.00 91.12 88 LEU A O 1
ATOM 677 N 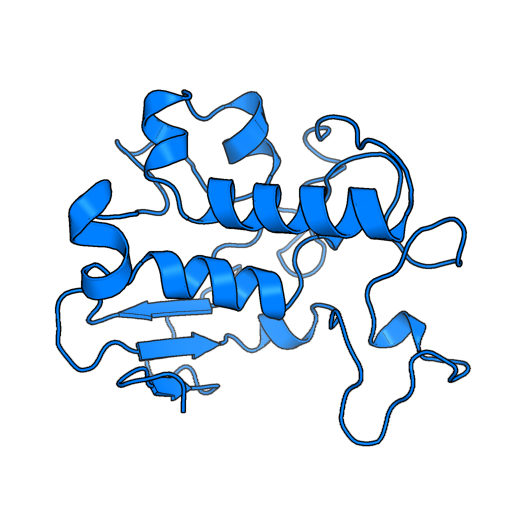N . LEU A 1 89 ? 2.780 -6.885 0.471 1.00 91.81 89 LEU A N 1
ATOM 678 C CA . LEU A 1 89 ? 1.967 -7.477 -0.590 1.00 91.81 89 LEU A CA 1
ATOM 679 C C . LEU A 1 89 ? 2.204 -6.785 -1.938 1.00 91.81 89 LEU A C 1
ATOM 681 O O . LEU A 1 89 ? 2.326 -7.490 -2.937 1.00 91.81 89 LEU A O 1
ATOM 685 N N . HIS A 1 90 ? 2.288 -5.452 -1.946 1.00 94.00 90 HIS A N 1
ATOM 686 C CA . HIS A 1 90 ? 2.673 -4.667 -3.119 1.00 94.00 90 HIS A CA 1
ATOM 687 C C . HIS A 1 90 ? 4.015 -5.169 -3.674 1.00 94.00 90 HIS A C 1
ATOM 689 O O . HIS A 1 90 ? 4.074 -5.652 -4.802 1.00 94.00 90 HIS A O 1
ATOM 695 N N . GLU A 1 91 ? 5.054 -5.215 -2.838 1.00 92.25 91 GLU A N 1
ATOM 696 C CA . GLU A 1 91 ? 6.392 -5.640 -3.270 1.00 92.25 91 GLU A CA 1
ATOM 697 C C . GLU A 1 91 ? 6.452 -7.077 -3.798 1.00 92.25 91 GLU A C 1
ATOM 699 O O . GLU A 1 91 ? 7.154 -7.384 -4.763 1.00 92.25 91 GLU A O 1
ATOM 704 N N . TYR A 1 92 ? 5.706 -7.998 -3.183 1.00 89.75 92 TYR A N 1
ATOM 705 C CA . TYR A 1 92 ? 5.659 -9.382 -3.652 1.00 89.75 92 TYR A CA 1
ATOM 706 C C . TYR A 1 92 ? 5.017 -9.522 -5.036 1.00 89.75 92 TYR A C 1
ATOM 708 O O . TYR A 1 92 ? 5.306 -10.498 -5.735 1.00 89.75 92 TYR A O 1
ATOM 716 N N . LEU A 1 93 ? 4.160 -8.583 -5.446 1.00 90.00 93 LEU A N 1
ATOM 717 C CA . LEU A 1 93 ? 3.517 -8.617 -6.758 1.00 90.00 93 LEU A CA 1
ATOM 718 C C . LEU A 1 93 ? 4.462 -8.249 -7.894 1.00 90.00 93 LEU A C 1
ATOM 720 O O . LEU A 1 93 ? 4.242 -8.731 -9.003 1.00 90.00 93 LEU A O 1
ATOM 724 N N . HIS A 1 94 ? 5.542 -7.513 -7.629 1.00 90.12 94 HIS A N 1
ATOM 725 C CA . HIS A 1 94 ? 6.586 -7.312 -8.631 1.00 90.12 94 HIS A CA 1
ATOM 726 C C . HIS A 1 94 ? 7.321 -8.603 -8.983 1.00 90.12 94 HIS A C 1
ATOM 728 O O . HIS A 1 94 ? 8.015 -8.629 -9.990 1.00 90.12 94 HIS A O 1
ATOM 734 N N . TYR A 1 95 ? 7.166 -9.701 -8.227 1.00 87.62 95 TYR A N 1
ATOM 735 C CA . TYR A 1 95 ? 7.847 -10.947 -8.563 1.00 87.62 95 TYR A CA 1
ATOM 736 C C . TYR A 1 95 ? 7.320 -11.611 -9.835 1.00 87.62 95 TYR A C 1
ATOM 738 O O . TYR A 1 95 ? 6.369 -12.404 -9.789 1.00 87.62 95 TYR A O 1
ATOM 746 N N . ASP A 1 96 ? 8.019 -11.432 -10.950 1.00 84.06 96 ASP A N 1
ATOM 747 C CA . ASP A 1 96 ? 7.636 -12.027 -12.231 1.00 84.06 96 ASP A CA 1
ATOM 748 C C . ASP A 1 96 ? 7.442 -13.552 -12.156 1.00 84.06 96 ASP A C 1
ATOM 750 O O . ASP A 1 96 ? 6.602 -14.105 -12.862 1.00 84.06 96 ASP A O 1
ATOM 754 N N . LEU A 1 97 ? 8.145 -14.276 -11.278 1.00 79.25 97 LEU A N 1
ATOM 755 C CA . LEU A 1 97 ? 7.948 -15.728 -11.158 1.00 79.25 97 LEU A CA 1
ATOM 756 C C . LEU A 1 97 ? 6.670 -16.130 -10.400 1.00 79.25 97 LEU A C 1
ATOM 758 O O . LEU A 1 97 ? 6.199 -17.252 -10.596 1.00 79.25 97 LEU A O 1
ATOM 762 N N . ILE A 1 98 ? 6.082 -15.255 -9.573 1.00 75.69 98 ILE A N 1
ATOM 763 C CA . ILE A 1 98 ? 4.745 -15.487 -8.993 1.00 75.69 98 ILE A CA 1
ATOM 764 C C . ILE A 1 98 ? 3.655 -15.132 -10.007 1.00 75.69 98 ILE A C 1
ATOM 766 O O . ILE A 1 98 ? 2.682 -15.874 -10.147 1.00 75.69 98 ILE A O 1
ATOM 770 N N . ILE A 1 99 ? 3.804 -14.013 -10.717 1.00 77.69 99 ILE A N 1
ATOM 771 C CA . ILE A 1 99 ? 2.710 -13.411 -11.497 1.00 77.69 99 ILE A CA 1
ATOM 772 C C . ILE A 1 99 ? 2.797 -13.647 -13.010 1.00 77.69 99 ILE A C 1
ATOM 774 O O . ILE A 1 99 ? 1.793 -13.522 -13.718 1.00 77.69 99 ILE A O 1
ATOM 778 N N . GLY A 1 100 ? 3.970 -14.010 -13.528 1.00 74.31 100 GLY A N 1
ATOM 779 C CA . GLY A 1 100 ? 4.295 -13.951 -14.953 1.00 74.31 100 GLY A CA 1
ATOM 780 C C . GLY A 1 100 ? 3.502 -14.920 -15.820 1.00 74.31 100 GLY A C 1
ATOM 781 O O . GLY A 1 100 ? 3.233 -14.628 -16.983 1.00 74.31 100 GLY A O 1
ATOM 782 N N . ALA A 1 101 ? 3.024 -16.027 -15.244 1.00 70.00 101 ALA A N 1
ATOM 783 C CA . ALA A 1 101 ? 2.121 -16.950 -15.933 1.00 70.00 101 ALA A CA 1
ATOM 784 C C . ALA A 1 101 ? 0.751 -16.324 -16.266 1.00 70.00 101 ALA A C 1
ATOM 786 O O . ALA A 1 101 ? 0.079 -16.790 -17.186 1.00 70.00 101 ALA A O 1
ATOM 787 N N . THR A 1 102 ? 0.343 -15.283 -15.535 1.00 74.50 102 THR A N 1
ATOM 788 C CA . THR A 1 102 ? -0.985 -14.664 -15.649 1.00 74.50 102 THR A CA 1
ATOM 789 C C . THR A 1 102 ? -0.916 -13.255 -16.237 1.00 74.50 102 THR A C 1
ATOM 791 O O . THR A 1 102 ? -1.740 -12.912 -17.084 1.00 74.50 102 THR A O 1
ATOM 794 N N . PHE A 1 103 ? 0.063 -12.447 -15.819 1.00 75.38 103 PHE A N 1
ATOM 795 C CA . PHE A 1 103 ? 0.117 -11.011 -16.130 1.00 75.38 103 PHE A CA 1
ATOM 796 C C . PHE A 1 103 ? 1.375 -10.576 -16.893 1.00 75.38 103 PHE A C 1
ATOM 798 O O . PHE A 1 103 ? 1.422 -9.455 -17.392 1.00 75.38 103 PHE A O 1
ATOM 805 N N . GLY A 1 104 ? 2.374 -11.452 -17.037 1.00 79.25 104 GLY A N 1
ATOM 806 C CA . GLY A 1 104 ? 3.690 -11.089 -17.566 1.00 79.25 104 GLY A CA 1
ATOM 807 C C . GLY A 1 104 ? 4.540 -10.384 -16.509 1.00 79.25 104 GLY A C 1
ATOM 808 O O . GLY A 1 104 ? 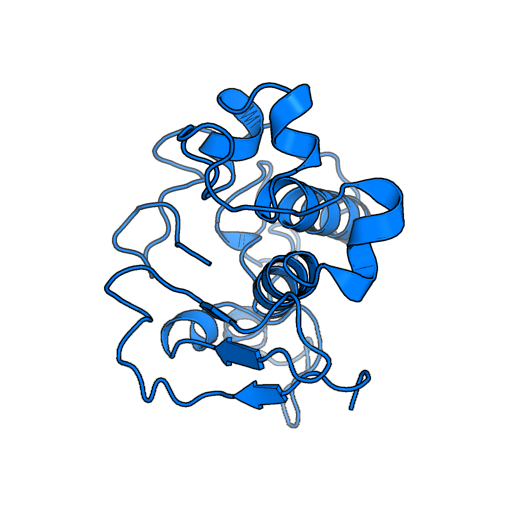5.432 -11.017 -15.960 1.00 79.25 104 GLY A O 1
ATOM 809 N N . SER A 1 105 ? 4.219 -9.125 -16.210 1.00 81.81 105 SER A N 1
ATOM 810 C CA . SER A 1 105 ? 4.875 -8.304 -15.183 1.00 81.81 105 SER A CA 1
ATOM 811 C C . SER A 1 105 ? 3.875 -7.325 -14.558 1.00 81.81 105 SER A C 1
ATOM 813 O O . SER A 1 105 ? 2.950 -6.871 -15.236 1.00 81.81 105 SER A O 1
ATOM 815 N N . ILE A 1 106 ? 4.075 -6.980 -13.288 1.00 83.69 106 ILE A N 1
ATOM 816 C CA . ILE A 1 106 ? 3.347 -5.923 -12.576 1.00 83.69 106 ILE A CA 1
ATOM 817 C C . ILE A 1 106 ? 4.318 -4.767 -12.328 1.00 83.69 106 ILE A C 1
ATOM 819 O O . ILE A 1 106 ? 5.485 -4.989 -12.010 1.00 83.69 106 ILE A O 1
ATOM 823 N N . VAL A 1 107 ? 3.835 -3.541 -12.510 1.00 84.50 107 VAL A N 1
ATOM 824 C CA . VAL A 1 107 ? 4.619 -2.300 -12.475 1.00 84.50 107 VAL A CA 1
ATOM 825 C C . VAL A 1 107 ? 3.890 -1.226 -11.679 1.00 84.50 107 VAL A C 1
ATOM 827 O O . VAL A 1 107 ? 2.671 -1.283 -11.551 1.00 84.50 107 VAL A O 1
ATOM 830 N N . ASP A 1 108 ? 4.601 -0.209 -11.216 1.00 82.12 108 ASP A N 1
ATOM 831 C CA . ASP A 1 108 ? 3.971 0.868 -10.446 1.00 82.12 108 ASP A CA 1
ATOM 832 C C . ASP A 1 108 ? 3.254 1.871 -11.330 1.00 82.12 108 ASP A C 1
ATOM 834 O O . ASP A 1 108 ? 2.066 2.110 -11.147 1.00 82.12 108 ASP A O 1
ATOM 838 N N . ASP A 1 109 ? 3.929 2.356 -12.371 1.00 81.19 109 ASP A N 1
ATOM 839 C CA . ASP A 1 109 ? 3.389 3.347 -13.302 1.00 81.19 109 ASP A CA 1
ATOM 840 C C . ASP A 1 109 ? 3.183 2.746 -14.709 1.00 81.19 109 ASP A C 1
ATOM 842 O O . ASP A 1 109 ? 3.998 2.955 -15.622 1.00 81.19 109 ASP A O 1
ATOM 846 N N . PRO A 1 110 ? 2.114 1.957 -14.937 1.00 78.19 110 PRO A N 1
ATOM 847 C CA . PRO A 1 110 ? 1.875 1.313 -16.225 1.00 78.19 110 PRO A CA 1
ATOM 848 C C . PRO A 1 110 ? 1.605 2.353 -17.319 1.00 78.19 110 PRO A C 1
ATOM 850 O O . PRO A 1 110 ? 0.817 3.282 -17.151 1.00 78.19 110 PRO A O 1
ATOM 853 N N . ASP A 1 111 ? 2.278 2.203 -18.462 1.00 81.38 111 ASP A N 1
ATOM 854 C CA . ASP A 1 111 ? 2.256 3.159 -19.580 1.00 81.38 111 ASP A CA 1
ATOM 855 C C . ASP A 1 111 ? 2.589 4.614 -19.176 1.00 81.38 111 ASP A C 1
ATOM 857 O O . ASP A 1 111 ? 2.170 5.570 -19.834 1.00 81.38 111 ASP A O 1
ATOM 861 N N . GLY A 1 112 ? 3.360 4.794 -18.094 1.00 79.56 112 GLY A N 1
ATOM 862 C CA . GLY A 1 112 ? 3.720 6.108 -17.554 1.00 79.56 112 GLY A CA 1
ATOM 863 C C . GLY A 1 112 ? 2.556 6.851 -16.891 1.00 79.5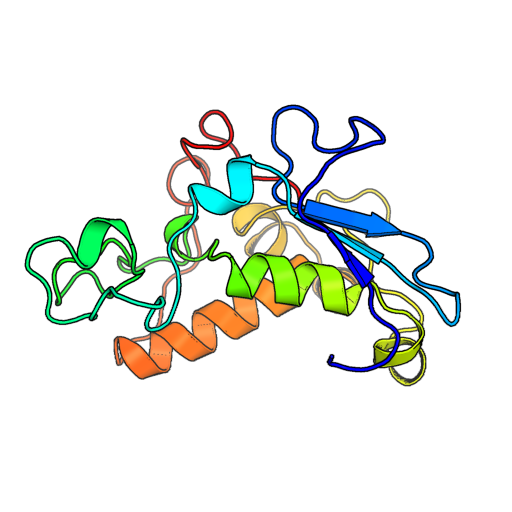6 112 GLY A C 1
ATOM 864 O O . GLY A 1 112 ? 2.657 8.059 -16.673 1.00 79.56 112 GLY A O 1
ATOM 865 N N . GLN A 1 113 ? 1.446 6.161 -16.612 1.00 76.56 113 GLN A N 1
ATOM 866 C CA . GLN A 1 113 ? 0.352 6.694 -15.806 1.00 76.56 113 GLN A CA 1
ATOM 867 C C . GLN A 1 113 ? 0.699 6.550 -14.324 1.00 76.56 113 GLN A C 1
ATOM 869 O O . GLN A 1 113 ? 1.115 5.459 -13.942 1.00 76.56 113 GLN A O 1
ATOM 874 N N . PRO A 1 114 ? 0.482 7.586 -13.493 1.00 79.50 114 PRO A N 1
ATOM 875 C CA . PRO A 1 114 ? 0.680 7.473 -12.054 1.00 79.50 114 PRO A CA 1
ATOM 876 C C . PRO A 1 114 ? -0.173 6.335 -11.489 1.00 79.50 114 PRO A C 1
ATOM 878 O O . PRO A 1 114 ? -1.399 6.372 -11.631 1.00 79.50 114 PRO A O 1
ATOM 881 N N . GLY A 1 115 ? 0.461 5.346 -10.867 1.00 82.88 115 GLY A N 1
ATOM 882 C CA . GLY A 1 115 ? -0.215 4.205 -10.248 1.00 82.88 115 GLY A CA 1
ATOM 883 C C . GLY A 1 115 ? 0.023 4.073 -8.747 1.00 82.88 115 GLY A C 1
ATOM 884 O O . GLY A 1 115 ? -0.460 3.110 -8.157 1.00 82.88 115 GLY A O 1
ATOM 885 N N . TYR A 1 116 ? 0.708 5.040 -8.131 1.00 85.31 116 TYR A N 1
ATOM 886 C CA . TYR A 1 116 ? 0.897 5.105 -6.684 1.00 85.31 116 TYR A CA 1
ATOM 887 C C . TYR A 1 116 ? -0.271 5.760 -5.949 1.00 85.31 116 TYR A C 1
ATOM 889 O O . TYR A 1 116 ? -0.688 6.882 -6.259 1.00 85.31 116 TYR A O 1
ATOM 897 N N . GLY A 1 117 ? -0.724 5.090 -4.895 1.00 87.50 117 GLY A N 1
ATOM 898 C CA . GLY A 1 117 ? -1.730 5.575 -3.969 1.00 87.50 117 GLY A CA 1
ATOM 899 C C . GLY A 1 117 ? -3.165 5.296 -4.406 1.00 87.50 117 GLY A C 1
ATOM 900 O O . GLY A 1 117 ? -3.513 5.248 -5.586 1.00 87.50 117 GLY A O 1
ATOM 901 N N . LEU A 1 118 ? -4.033 5.184 -3.403 1.00 89.56 118 LEU A N 1
ATOM 902 C CA . LEU A 1 118 ? -5.462 4.895 -3.541 1.00 89.56 118 LEU A CA 1
ATOM 903 C C . LEU A 1 118 ? -6.200 5.764 -4.570 1.00 89.56 118 LEU A C 1
ATOM 905 O O . LEU A 1 118 ? -6.950 5.216 -5.367 1.00 89.56 118 LEU A O 1
ATOM 909 N N . VAL A 1 119 ? -5.987 7.086 -4.610 1.00 90.50 119 VAL A N 1
ATOM 910 C CA . VAL A 1 119 ? -6.673 7.968 -5.581 1.00 90.50 119 VAL A CA 1
ATOM 911 C C . VAL A 1 119 ? -6.244 7.656 -7.014 1.00 90.50 119 VAL A C 1
ATOM 913 O O . VAL A 1 119 ? -7.074 7.653 -7.925 1.00 90.50 119 VAL A O 1
ATOM 916 N N . ALA A 1 120 ? -4.957 7.369 -7.231 1.00 88.38 120 ALA A N 1
ATOM 917 C CA . ALA A 1 120 ? -4.462 7.012 -8.551 1.00 88.38 120 ALA A CA 1
ATOM 918 C C . ALA A 1 120 ? -5.092 5.700 -9.032 1.00 88.38 120 ALA A C 1
ATOM 920 O O . ALA A 1 120 ? -5.650 5.658 -10.130 1.00 88.38 120 ALA A O 1
ATOM 921 N N . VAL A 1 121 ? -5.089 4.662 -8.190 1.00 90.69 121 VAL A N 1
ATOM 922 C CA . VAL A 1 121 ? -5.600 3.339 -8.578 1.00 90.69 121 VAL A CA 1
ATOM 923 C C . VAL A 1 121 ? -7.125 3.247 -8.641 1.00 90.69 121 VAL A C 1
ATOM 925 O O . VAL A 1 121 ? -7.638 2.494 -9.466 1.00 90.69 121 VAL A O 1
ATOM 928 N N . TYR A 1 122 ? -7.863 4.012 -7.828 1.00 87.75 122 TYR A N 1
ATOM 929 C CA . TYR A 1 122 ? -9.332 4.014 -7.853 1.00 87.75 122 TYR A CA 1
ATOM 930 C C . TYR A 1 122 ? -9.908 4.813 -9.021 1.00 87.75 122 TYR A C 1
ATOM 932 O O . TYR A 1 122 ? -10.778 4.316 -9.741 1.00 87.75 122 TYR A O 1
ATOM 940 N N . ASP A 1 123 ? -9.441 6.051 -9.199 1.00 83.38 123 ASP A N 1
ATOM 941 C CA . ASP A 1 123 ? -10.153 7.033 -10.022 1.00 83.38 123 ASP A CA 1
ATOM 942 C C . ASP A 1 123 ? -9.444 7.358 -11.339 1.00 83.38 123 ASP A C 1
ATOM 944 O O . ASP A 1 123 ? -10.086 7.816 -12.290 1.00 83.38 123 ASP A O 1
ATOM 948 N N . ARG A 1 124 ? -8.122 7.159 -11.413 1.00 84.06 124 ARG A N 1
ATOM 949 C CA . ARG A 1 124 ? -7.305 7.636 -12.544 1.00 84.06 124 ARG A CA 1
ATOM 950 C C . ARG A 1 124 ? -6.826 6.515 -13.442 1.00 84.06 124 ARG A C 1
ATOM 952 O O . ARG A 1 124 ? -6.740 6.713 -14.654 1.00 84.06 124 ARG A O 1
ATOM 959 N N . LEU A 1 125 ? -6.519 5.360 -12.863 1.00 88.88 125 LEU A N 1
ATOM 960 C CA . LEU A 1 125 ? -5.942 4.253 -13.596 1.00 88.88 125 LEU A CA 1
ATOM 961 C C . LEU A 1 125 ? -7.026 3.513 -14.400 1.00 88.88 125 LEU A C 1
ATOM 963 O O . LEU A 1 125 ? -7.986 2.992 -13.827 1.00 88.88 125 LEU A O 1
ATOM 967 N N . PRO A 1 126 ? -6.906 3.430 -15.737 1.00 89.38 126 PRO A N 1
ATOM 968 C CA . PRO A 1 126 ? -7.809 2.619 -16.542 1.00 89.38 126 PRO A CA 1
ATOM 969 C C . PRO A 1 126 ? -7.790 1.153 -16.096 1.00 89.38 126 PRO A C 1
ATOM 971 O O . PRO A 1 126 ? -6.747 0.619 -15.714 1.00 89.38 126 PRO A O 1
ATOM 974 N N . LYS A 1 127 ? -8.931 0.460 -16.185 1.00 86.12 127 LYS A N 1
ATOM 975 C CA . LYS A 1 127 ? -9.086 -0.916 -15.665 1.00 86.12 127 LYS A CA 1
ATOM 976 C C . LYS A 1 127 ? -8.073 -1.903 -16.252 1.00 86.12 127 LYS A C 1
ATOM 978 O O . LYS A 1 127 ? -7.623 -2.825 -15.577 1.00 86.12 127 LYS A O 1
ATOM 983 N N . GLU A 1 128 ? -7.730 -1.731 -17.521 1.00 86.50 128 GLU A N 1
ATOM 984 C CA . GLU A 1 128 ? -6.743 -2.536 -18.233 1.00 86.50 128 GLU A CA 1
ATOM 985 C C . GLU A 1 128 ? -5.307 -2.329 -17.742 1.00 86.50 128 GLU A C 1
ATOM 987 O O . GLU A 1 128 ? -4.494 -3.241 -17.912 1.00 86.50 128 GLU A O 1
ATOM 992 N N . LEU A 1 129 ? -5.020 -1.177 -17.131 1.00 89.69 129 LEU A N 1
ATOM 993 C CA . LEU A 1 129 ? -3.738 -0.851 -16.511 1.00 89.69 129 LEU A CA 1
ATOM 994 C C . LEU A 1 129 ? -3.730 -1.223 -15.023 1.00 89.69 129 LEU A C 1
ATOM 996 O O . LEU A 1 129 ? -2.738 -1.758 -14.543 1.00 89.69 129 LEU A O 1
ATOM 1000 N N . ALA A 1 130 ? -4.858 -1.082 -14.322 1.00 89.38 130 ALA A N 1
ATOM 1001 C CA . ALA A 1 130 ? -5.000 -1.508 -12.926 1.00 89.38 130 ALA A CA 1
ATOM 1002 C C . ALA A 1 130 ? -4.663 -2.995 -12.716 1.00 89.38 130 ALA A C 1
ATOM 1004 O O . ALA A 1 130 ? -4.048 -3.376 -11.727 1.00 89.38 130 ALA A O 1
ATOM 1005 N N . ARG A 1 131 ? -4.979 -3.860 -13.691 1.00 87.69 131 ARG A N 1
ATOM 1006 C CA . ARG A 1 131 ? -4.644 -5.297 -13.617 1.00 87.69 131 ARG A CA 1
ATOM 1007 C C . ARG A 1 131 ? -3.135 -5.594 -13.619 1.00 87.69 131 ARG A C 1
ATOM 1009 O O . ARG A 1 131 ? -2.761 -6.726 -13.326 1.00 87.69 131 ARG A O 1
ATOM 1016 N N . VAL A 1 132 ? -2.297 -4.641 -14.025 1.00 90.19 132 VAL A N 1
ATOM 1017 C CA . VAL A 1 132 ? -0.831 -4.772 -14.054 1.00 90.19 132 VAL A CA 1
ATOM 1018 C C . VAL A 1 132 ? -0.153 -3.796 -13.088 1.00 90.19 132 VAL A C 1
ATOM 1020 O O . VAL A 1 132 ? 1.041 -3.561 -13.222 1.00 90.19 132 VAL A O 1
ATOM 1023 N N . ASN A 1 133 ? -0.893 -3.247 -12.120 1.00 93.00 133 ASN A N 1
ATOM 1024 C CA . ASN A 1 133 ? -0.377 -2.322 -11.116 1.00 93.00 133 ASN A CA 1
ATOM 1025 C C . ASN A 1 133 ? -0.413 -2.940 -9.713 1.00 93.00 133 ASN A C 1
ATOM 1027 O O . ASN A 1 133 ? -1.434 -3.504 -9.321 1.00 93.00 133 ASN A O 1
ATOM 1031 N N . ALA A 1 134 ? 0.696 -2.859 -8.974 1.00 92.31 134 ALA A N 1
ATOM 1032 C CA . ALA A 1 134 ? 0.847 -3.528 -7.680 1.00 92.31 134 ALA A CA 1
ATOM 1033 C C . ALA A 1 134 ? -0.097 -2.946 -6.615 1.00 92.31 134 ALA A C 1
ATOM 1035 O O . ALA A 1 134 ? -0.785 -3.700 -5.917 1.00 92.31 134 ALA A O 1
ATOM 1036 N N . ASP A 1 135 ? -0.230 -1.619 -6.569 1.00 93.81 135 ASP A N 1
ATOM 1037 C CA . ASP A 1 135 ? -1.105 -0.929 -5.618 1.00 93.81 135 ASP A CA 1
ATOM 1038 C C . ASP A 1 135 ? -2.582 -1.297 -5.791 1.00 93.81 135 ASP A C 1
ATOM 1040 O O . ASP A 1 135 ? -3.301 -1.459 -4.806 1.00 93.81 135 ASP A O 1
ATOM 1044 N N . SER A 1 136 ? -3.041 -1.527 -7.020 1.00 93.75 136 SER A N 1
ATOM 1045 C CA . SER A 1 136 ? -4.422 -1.932 -7.302 1.00 93.75 136 SER A CA 1
ATOM 1046 C C . SER A 1 136 ? -4.791 -3.225 -6.567 1.00 93.75 136 SER A C 1
ATOM 1048 O O . SER A 1 136 ? -5.876 -3.337 -5.995 1.00 93.75 136 SER A O 1
ATOM 1050 N N . TYR A 1 137 ? -3.878 -4.199 -6.527 1.00 92.81 137 TYR A N 1
ATOM 1051 C CA . TYR A 1 137 ? -4.083 -5.439 -5.777 1.00 92.81 137 TYR A CA 1
ATOM 1052 C C . TYR A 1 137 ? -3.928 -5.232 -4.272 1.00 92.81 137 TYR A C 1
ATOM 1054 O O . TYR A 1 137 ? -4.696 -5.812 -3.502 1.00 92.81 137 TYR A O 1
ATOM 1062 N N . ALA A 1 138 ? -2.950 -4.428 -3.851 1.00 94.12 138 ALA A N 1
ATOM 1063 C CA . ALA A 1 138 ? -2.687 -4.165 -2.444 1.00 94.12 138 ALA A CA 1
ATOM 1064 C C . ALA A 1 138 ? -3.883 -3.463 -1.771 1.00 94.12 138 ALA A C 1
ATOM 1066 O O . ALA A 1 138 ? -4.374 -3.935 -0.742 1.00 94.12 138 ALA A O 1
ATOM 1067 N N . TYR A 1 139 ? -4.429 -2.416 -2.399 1.00 94.62 139 TYR A N 1
ATOM 1068 C CA . TYR A 1 139 ? -5.617 -1.712 -1.914 1.00 94.62 139 TYR A CA 1
ATOM 1069 C C . TYR A 1 139 ? -6.878 -2.569 -1.996 1.00 94.62 139 TYR A C 1
ATOM 1071 O O . TYR A 1 139 ? -7.664 -2.554 -1.052 1.00 94.62 139 TYR A O 1
ATOM 1079 N N . TYR A 1 140 ? -7.064 -3.361 -3.057 1.00 94.00 140 TYR A N 1
ATOM 1080 C CA . TYR A 1 140 ? -8.204 -4.280 -3.128 1.00 94.00 140 TYR A CA 1
ATOM 1081 C C . TYR A 1 140 ? -8.159 -5.333 -2.010 1.00 94.00 140 TYR A C 1
ATOM 1083 O O . TYR A 1 140 ? -9.165 -5.600 -1.353 1.00 94.00 140 TYR A O 1
ATOM 1091 N N . ALA A 1 141 ? -6.986 -5.913 -1.736 1.00 95.00 141 ALA A N 1
ATOM 1092 C CA . ALA A 1 141 ? -6.821 -6.864 -0.641 1.00 95.00 141 ALA A CA 1
ATOM 1093 C C . ALA A 1 141 ? -7.096 -6.216 0.727 1.00 95.00 141 ALA A C 1
ATOM 1095 O O . ALA A 1 141 ? -7.773 -6.819 1.565 1.00 95.00 141 ALA A O 1
ATOM 1096 N N . ALA A 1 142 ? -6.613 -4.988 0.941 1.00 94.44 142 ALA A N 1
ATOM 1097 C CA . ALA A 1 142 ? -6.864 -4.229 2.161 1.00 94.44 142 ALA A CA 1
ATOM 1098 C C . ALA A 1 142 ? -8.353 -3.880 2.327 1.00 94.44 142 ALA A C 1
ATOM 1100 O O . ALA A 1 142 ? -8.907 -4.080 3.405 1.00 94.44 142 ALA A O 1
ATOM 1101 N N . GLU A 1 143 ? -9.026 -3.432 1.268 1.00 95.38 143 GLU A N 1
ATOM 1102 C CA . GLU A 1 143 ? -10.460 -3.132 1.279 1.00 95.38 143 GLU A CA 1
ATOM 1103 C C . GLU A 1 143 ? -11.303 -4.364 1.593 1.00 95.38 143 GLU A C 1
ATOM 1105 O O . GLU A 1 143 ? -12.166 -4.299 2.469 1.00 95.38 143 GLU A O 1
ATOM 1110 N N . VAL A 1 144 ? -11.032 -5.505 0.956 1.00 96.00 144 VAL A N 1
ATOM 1111 C CA . VAL A 1 144 ? -11.737 -6.758 1.261 1.00 96.00 144 VAL A CA 1
ATOM 1112 C C . VAL A 1 144 ? -11.519 -7.159 2.720 1.00 96.00 144 VAL A C 1
ATOM 1114 O O . VAL A 1 144 ? -12.477 -7.518 3.408 1.00 96.00 144 VAL A O 1
ATOM 1117 N N . TYR A 1 145 ? -10.280 -7.080 3.212 1.00 94.69 145 TYR A N 1
ATOM 1118 C CA . TYR A 1 145 ? -9.967 -7.398 4.603 1.00 94.69 145 TYR A CA 1
ATOM 1119 C C . TYR A 1 145 ? -10.743 -6.499 5.571 1.00 94.69 145 TYR A C 1
ATOM 1121 O O . TYR A 1 145 ? -11.472 -7.001 6.429 1.00 94.69 145 TYR A O 1
ATOM 1129 N N . TRP A 1 146 ? -10.649 -5.179 5.415 1.00 94.81 146 TRP A N 1
ATOM 1130 C CA . TRP A 1 146 ? -11.309 -4.243 6.319 1.00 94.81 146 TRP A CA 1
ATOM 1131 C C . TRP A 1 146 ? -12.823 -4.266 6.191 1.00 94.81 146 TRP A C 1
ATOM 1133 O O . TRP A 1 146 ? -13.504 -4.083 7.195 1.00 94.81 146 TRP A O 1
ATOM 1143 N N . SER A 1 147 ? -13.369 -4.570 5.014 1.00 96.25 147 SER A N 1
ATOM 1144 C CA . SER A 1 147 ? -14.816 -4.739 4.849 1.00 96.25 147 SER A CA 1
ATOM 1145 C C . SER A 1 147 ? -15.343 -5.896 5.696 1.00 96.25 147 SER A C 1
ATOM 1147 O O . SER A 1 147 ? -16.403 -5.796 6.314 1.00 96.25 147 SER A O 1
ATOM 1149 N N . LEU A 1 148 ? -14.574 -6.986 5.789 1.00 95.31 148 LEU A N 1
ATOM 1150 C CA . LEU A 1 148 ? -14.909 -8.132 6.633 1.00 95.31 148 LEU A CA 1
ATOM 1151 C C . LEU A 1 148 ? -14.740 -7.826 8.124 1.00 95.31 148 LEU A C 1
ATOM 1153 O O . LEU A 1 148 ? -15.599 -8.207 8.918 1.00 95.31 148 LEU A O 1
ATOM 1157 N N . ILE A 1 149 ? -13.650 -7.153 8.505 1.00 92.62 149 ILE A N 1
ATOM 1158 C CA . ILE A 1 149 ? -13.352 -6.847 9.911 1.00 92.62 149 ILE A CA 1
ATOM 1159 C C . ILE A 1 149 ? -14.292 -5.770 10.462 1.00 92.62 149 ILE A C 1
ATOM 1161 O O . ILE A 1 149 ? -14.879 -5.968 11.520 1.00 92.62 149 ILE A O 1
ATOM 1165 N N . CYS A 1 150 ? -14.485 -4.674 9.728 1.00 93.94 150 CYS A N 1
ATOM 1166 C CA . CYS A 1 150 ? -15.357 -3.564 10.116 1.00 93.94 150 CYS A CA 1
ATOM 1167 C C . CYS A 1 150 ? -16.832 -3.797 9.753 1.00 93.94 150 CYS A C 1
ATOM 1169 O O . CYS A 1 150 ? -17.663 -2.937 10.023 1.00 93.94 150 CYS A O 1
ATOM 1171 N N . GLN A 1 151 ? -17.156 -4.928 9.113 1.00 96.25 15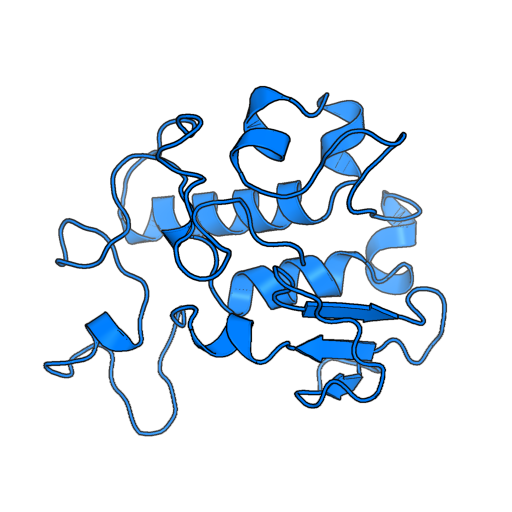1 GLN A N 1
ATOM 1172 C CA . GLN A 1 151 ? -18.513 -5.318 8.712 1.00 96.25 151 GLN A CA 1
ATOM 1173 C C . GLN A 1 151 ? -19.258 -4.253 7.889 1.00 96.25 151 GLN A C 1
ATOM 1175 O O . GLN A 1 151 ? -20.461 -4.044 8.067 1.00 96.25 151 GLN A O 1
ATOM 1180 N N . LYS A 1 152 ? -18.553 -3.588 6.968 1.00 95.94 152 LYS A N 1
ATOM 1181 C CA . LYS A 1 152 ? -19.111 -2.522 6.126 1.00 95.94 152 LYS A CA 1
ATOM 1182 C C . LYS A 1 152 ? -18.489 -2.494 4.737 1.00 95.94 152 LYS A C 1
ATOM 1184 O O . LYS A 1 152 ? -17.433 -3.071 4.519 1.00 95.94 152 LYS A O 1
ATOM 1189 N N . GLU A 1 153 ? -19.144 -1.794 3.821 1.00 95.94 153 GLU A N 1
ATOM 1190 C CA . GLU A 1 153 ? -18.565 -1.425 2.529 1.00 95.94 153 GLU A CA 1
ATOM 1191 C C . GLU A 1 153 ? -17.925 -0.038 2.645 1.00 95.94 153 GLU A C 1
ATOM 1193 O O . GLU A 1 153 ? -18.482 0.854 3.294 1.00 95.94 153 GLU A O 1
ATOM 1198 N N . PHE A 1 154 ? -16.759 0.139 2.028 1.00 96.38 154 PHE A N 1
ATOM 1199 C CA . PHE A 1 154 ? -16.052 1.414 2.017 1.00 96.38 154 PHE A CA 1
ATOM 1200 C C . PHE A 1 154 ? -16.436 2.239 0.791 1.00 96.38 154 PHE A C 1
ATOM 1202 O O . PHE A 1 154 ? -16.756 1.717 -0.275 1.00 96.38 154 PHE A O 1
ATOM 1209 N N . GLN A 1 155 ? -16.417 3.556 0.954 1.00 95.81 155 GLN A N 1
ATOM 1210 C CA . GLN A 1 155 ? -16.587 4.491 -0.148 1.00 95.81 155 GLN A CA 1
ATOM 1211 C C . GLN A 1 155 ? -15.255 4.715 -0.868 1.00 95.81 155 GLN A C 1
ATOM 1213 O O . GLN A 1 155 ? -14.178 4.579 -0.279 1.00 95.81 155 GLN A O 1
ATOM 1218 N N . ALA A 1 156 ? -15.356 5.091 -2.144 1.00 94.44 156 ALA A N 1
ATOM 1219 C CA . ALA A 1 156 ? -14.213 5.523 -2.937 1.00 94.44 156 ALA A CA 1
ATOM 1220 C C . ALA A 1 156 ? -13.488 6.691 -2.246 1.00 94.44 156 ALA A C 1
ATOM 1222 O O . ALA A 1 156 ? -14.138 7.494 -1.570 1.00 94.44 156 ALA A O 1
ATOM 1223 N N . PRO A 1 157 ? -12.164 6.799 -2.406 1.00 95.31 157 PRO A N 1
ATOM 1224 C CA . PRO A 1 157 ? -11.395 7.838 -1.746 1.00 95.31 157 PRO A CA 1
ATOM 1225 C C . PRO A 1 157 ? -11.690 9.246 -2.262 1.00 95.31 157 PRO A C 1
ATOM 1227 O O . PRO A 1 157 ? -12.123 9.444 -3.393 1.00 95.31 157 PRO 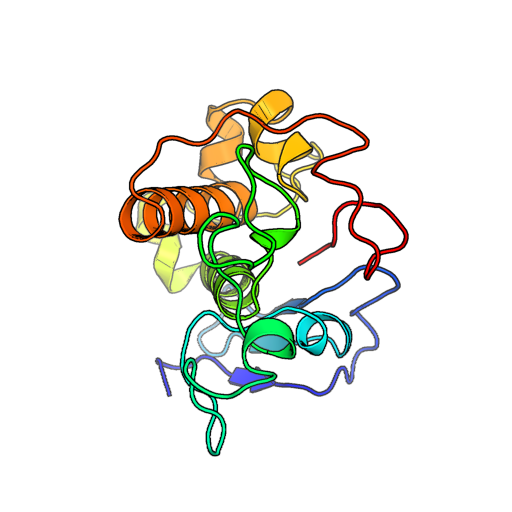A O 1
ATOM 1230 N N . ARG A 1 158 ? -11.394 10.251 -1.438 1.00 93.94 158 ARG A N 1
ATOM 1231 C CA . ARG A 1 158 ? -11.465 11.671 -1.795 1.00 93.94 158 ARG A CA 1
ATOM 1232 C C . ARG A 1 158 ? -10.060 12.239 -1.931 1.00 93.94 158 ARG A C 1
ATOM 1234 O O . ARG A 1 158 ? -9.282 12.233 -0.977 1.00 93.94 158 ARG A O 1
ATOM 1241 N N . GLU A 1 159 ? -9.779 12.789 -3.104 1.00 92.44 159 GLU A N 1
ATOM 1242 C CA . GLU A 1 159 ? -8.522 13.475 -3.397 1.00 92.44 159 GLU A CA 1
ATOM 1243 C C . GLU A 1 159 ? -8.250 14.642 -2.434 1.00 92.44 159 GLU A C 1
ATOM 1245 O O . GLU A 1 159 ? -9.131 15.461 -2.151 1.00 92.44 159 GLU A O 1
ATOM 1250 N N . GLY A 1 160 ? -7.013 14.719 -1.945 1.00 90.44 160 GLY A N 1
ATOM 1251 C CA . GLY A 1 160 ? -6.532 15.718 -0.993 1.00 90.44 160 GLY A CA 1
ATOM 1252 C C . GLY A 1 160 ? -6.981 15.481 0.450 1.00 90.44 160 GLY A C 1
ATOM 1253 O O . GLY A 1 160 ? -6.743 16.338 1.301 1.00 90.44 160 GLY A O 1
ATOM 1254 N N . VAL A 1 161 ? -7.663 14.367 0.729 1.00 93.56 161 VAL A N 1
ATOM 1255 C CA . VAL A 1 161 ? -8.153 14.020 2.071 1.00 93.56 161 VAL A CA 1
ATOM 1256 C C . VAL A 1 161 ? -7.731 12.610 2.435 1.00 93.56 161 VAL A C 1
ATOM 1258 O O . VAL A 1 161 ? -7.042 12.411 3.430 1.00 93.56 161 VAL A O 1
ATOM 1261 N N . ASP A 1 162 ? -8.146 11.632 1.635 1.00 94.69 162 ASP A N 1
ATOM 1262 C CA . ASP A 1 162 ? -7.922 10.226 1.948 1.00 94.69 162 ASP A CA 1
ATOM 1263 C C . ASP A 1 162 ? -6.542 9.743 1.459 1.00 94.69 162 ASP A C 1
ATOM 1265 O O . ASP A 1 162 ? -6.070 8.714 1.927 1.00 94.69 162 ASP A O 1
ATOM 1269 N N . ASP A 1 163 ? -5.865 10.493 0.582 1.00 92.62 163 ASP A N 1
ATOM 1270 C CA . ASP A 1 163 ? -4.490 10.272 0.095 1.00 92.62 163 ASP A CA 1
ATOM 1271 C C . ASP A 1 163 ? -3.438 11.203 0.729 1.00 92.62 163 ASP A C 1
ATOM 1273 O O . ASP A 1 163 ? -2.256 11.123 0.389 1.00 92.62 163 ASP A O 1
ATOM 1277 N N . ALA A 1 164 ? -3.844 12.074 1.656 1.00 94.12 164 ALA A N 1
ATOM 1278 C CA . ALA A 1 164 ? -2.955 12.992 2.362 1.00 94.12 164 ALA A CA 1
ATOM 1279 C C . ALA A 1 164 ? -2.227 12.273 3.512 1.00 94.12 164 ALA A C 1
ATOM 1281 O O . ALA A 1 164 ? -2.576 12.426 4.681 1.00 94.12 164 ALA A O 1
ATOM 1282 N N . ASP A 1 165 ? -1.233 11.451 3.171 1.00 94.38 165 ASP A N 1
ATOM 1283 C CA . ASP A 1 165 ? -0.484 10.665 4.150 1.00 94.38 165 ASP A CA 1
ATOM 1284 C C . ASP A 1 165 ? 0.601 11.519 4.846 1.00 94.38 165 ASP A C 1
ATOM 1286 O O . ASP A 1 165 ? 1.561 11.956 4.194 1.00 94.38 165 ASP A O 1
ATOM 1290 N N . PRO A 1 166 ? 0.507 11.750 6.171 1.00 93.44 166 PRO A N 1
ATOM 1291 C CA . PRO A 1 166 ? 1.435 12.623 6.886 1.00 93.44 166 PRO A CA 1
ATOM 1292 C C . PRO A 1 166 ? 2.864 12.068 6.950 1.00 93.44 166 PRO A C 1
ATOM 1294 O O . PRO A 1 166 ? 3.814 12.843 7.068 1.00 93.44 166 PRO A O 1
ATOM 1297 N N . ASP A 1 167 ? 3.058 10.750 6.824 1.00 92.31 167 ASP A N 1
ATOM 1298 C CA . ASP A 1 167 ? 4.406 10.166 6.791 1.00 92.31 167 ASP A CA 1
ATOM 1299 C C . ASP A 1 167 ? 5.131 10.460 5.470 1.00 92.31 167 ASP A C 1
ATOM 1301 O O . ASP A 1 167 ? 6.362 10.390 5.401 1.00 92.31 167 ASP A O 1
ATOM 1305 N N . CYS A 1 168 ? 4.371 10.802 4.427 1.00 92.56 168 CYS A N 1
ATOM 1306 C CA . CYS A 1 168 ? 4.835 11.031 3.061 1.00 92.56 168 CYS A CA 1
ATOM 1307 C C . CYS A 1 168 ? 4.635 12.489 2.613 1.00 92.56 168 CYS A C 1
ATOM 1309 O O . CYS A 1 168 ? 4.625 12.781 1.418 1.00 92.56 168 CYS A O 1
ATOM 1311 N N . GLY A 1 169 ? 4.525 13.415 3.574 1.00 92.06 169 GLY A N 1
ATOM 1312 C CA . GLY A 1 169 ? 4.423 14.851 3.309 1.00 92.06 169 GLY A CA 1
ATOM 1313 C C . GLY A 1 169 ? 3.058 15.279 2.772 1.00 92.06 169 GLY A C 1
ATOM 1314 O O . GLY A 1 169 ? 3.003 16.120 1.876 1.00 92.06 169 GLY A O 1
ATOM 1315 N N . ASP A 1 170 ? 1.986 14.690 3.309 1.00 93.44 170 ASP A N 1
ATOM 1316 C CA . ASP A 1 170 ? 0.591 14.907 2.906 1.00 93.44 170 ASP A CA 1
ATOM 1317 C C . ASP A 1 170 ? 0.334 14.529 1.435 1.00 93.44 170 ASP A C 1
ATOM 1319 O O . ASP A 1 170 ? -0.427 15.181 0.718 1.00 93.44 170 ASP A O 1
ATOM 1323 N N . GLN A 1 171 ? 1.001 13.469 0.974 1.00 90.38 171 GLN A N 1
ATOM 1324 C CA . GLN A 1 171 ? 0.883 12.904 -0.372 1.00 90.38 171 GLN A CA 1
ATOM 1325 C C . GLN A 1 171 ? 0.829 11.380 -0.300 1.00 90.38 171 GLN A C 1
ATOM 1327 O O . GLN A 1 171 ? 1.257 10.791 0.689 1.00 90.38 171 GLN A O 1
ATOM 1332 N N . ALA A 1 172 ? 0.395 10.735 -1.385 1.00 90.56 172 ALA A N 1
ATOM 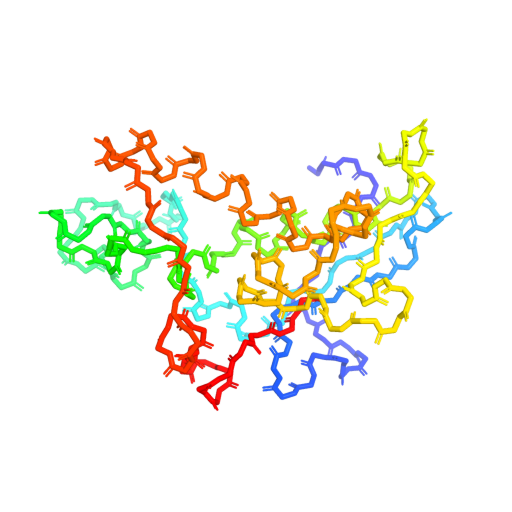1333 C CA . ALA A 1 172 ? 0.522 9.290 -1.519 1.00 90.56 172 ALA A CA 1
ATOM 1334 C C . ALA A 1 172 ? 1.981 8.854 -1.314 1.00 90.56 172 ALA A C 1
ATOM 1336 O O . ALA A 1 172 ? 2.911 9.472 -1.846 1.00 90.56 172 ALA A O 1
ATOM 1337 N N . CYS A 1 173 ? 2.172 7.794 -0.539 1.00 90.94 173 CYS A N 1
ATOM 1338 C CA . CYS A 1 173 ? 3.470 7.159 -0.413 1.00 90.94 173 CYS A CA 1
ATOM 1339 C C . CYS A 1 173 ? 3.824 6.374 -1.680 1.00 90.94 173 CYS A C 1
ATOM 1341 O O . CYS A 1 173 ? 2.936 5.912 -2.393 1.00 90.94 173 CYS A O 1
ATOM 1343 N N . GLU A 1 174 ? 5.120 6.228 -1.925 1.00 90.88 174 GLU A N 1
ATOM 1344 C CA . GLU A 1 174 ? 5.659 5.353 -2.968 1.00 90.88 174 GLU A CA 1
ATOM 1345 C C . GLU A 1 174 ? 5.993 4.000 -2.330 1.00 90.88 174 GLU A C 1
ATOM 1347 O O . GLU A 1 174 ? 6.386 3.941 -1.159 1.00 90.88 174 GLU A O 1
ATOM 1352 N N . THR A 1 175 ? 5.819 2.923 -3.077 1.00 81.50 175 THR A N 1
ATOM 1353 C CA . THR A 1 175 ? 6.213 1.560 -2.698 1.00 81.50 175 THR A CA 1
ATOM 1354 C C . THR A 1 175 ? 7.115 0.981 -3.774 1.00 81.50 175 THR A C 1
ATOM 1356 O O . THR A 1 175 ? 6.900 1.309 -4.962 1.00 81.50 175 THR A O 1
#

Radius of gyration: 15.98 Å; chains: 1; bounding box: 41×35×46 Å

pLDDT: mean 87.65, std 8.08, range [45.5, 96.56]

Foldseek 3Di:
DPALEAEEADDPPPPCPLFRQKAKDPLVDNHIYIYGYPLLQQQAAQADDVPDHCPDPCVLSHHADEVVVPHDNDQALFPNLSHNVLSVQLRVQQRCVVPCVPANGADQQVVNQHNFDQCSLQPPDDPVNLVRYSNSVSSVVSQVVCCVRVVHHHDRDDPQPRQLDVSNPGHGGDD

Secondary structure (DSSP, 8-state):
--TT-EEES--SS--STTTBSEEEE-TTSSS-EEEE-GGGGGSPBSS-BTTB-TTSTTHHHHB--BGGGTSSB-SB--GGG--HHHHHHHHHHT-HHHHHHHHS--BSSGGG----SHHIIIIIS-HHHHTTBHHHHHHHHHHHHHHHHTTSPPBPP-TTTTS--GGGTSSPPB-

Sequence (175 aa):
MLGNYLVQTTDLDNACGDRGLAYSGDYNTDRPFIVICPRAFNKKAINDLEGKDRGDEDARDFYAGCAEDGGDIGDHVSFHFNTLGMTLLHEYLHYDLIIGATFGSIVDDPDGQPGYGLVAVYDRLPKELARVNADSYAYYAAEVYWSLICQKEFQAPREGVDDADPDCGDQACET